Protein AF-A0A2V8Z0Q9-F1 (afdb_monomer)

Radius of gyration: 26.72 Å; Cα contacts (8 Å, |Δi|>4): 39; chains: 1; bounding box: 50×34×66 Å

Structure (mmCIF, N/CA/C/O backbone):
data_AF-A0A2V8Z0Q9-F1
#
_entry.id   AF-A0A2V8Z0Q9-F1
#
loop_
_atom_site.group_PDB
_atom_site.id
_atom_site.type_symbol
_atom_site.label_atom_id
_atom_site.label_alt_id
_atom_site.label_comp_id
_atom_site.label_asym_id
_atom_site.label_entity_id
_atom_site.label_seq_id
_atom_site.pdbx_PDB_ins_code
_atom_site.Cartn_x
_atom_site.Cartn_y
_atom_site.Cartn_z
_atom_site.occupancy
_atom_site.B_iso_or_equiv
_atom_site.auth_seq_id
_atom_site.auth_comp_id
_atom_site.auth_asym_id
_atom_site.auth_atom_id
_atom_site.pdbx_PDB_model_num
ATOM 1 N N . MET A 1 1 ? 19.212 -10.724 -26.602 1.00 65.88 1 MET A N 1
ATOM 2 C CA . MET A 1 1 ? 18.436 -9.719 -25.841 1.00 65.88 1 MET A CA 1
ATOM 3 C C . MET A 1 1 ? 19.194 -8.409 -25.899 1.00 65.88 1 MET A C 1
ATOM 5 O O . MET A 1 1 ? 20.228 -8.276 -25.255 1.00 65.88 1 MET A O 1
ATOM 9 N N . LYS A 1 2 ? 18.731 -7.489 -26.741 1.00 80.50 2 LYS A N 1
ATOM 10 C CA . LYS A 1 2 ? 19.422 -6.234 -27.060 1.00 80.50 2 LYS A CA 1
ATOM 11 C C . LYS A 1 2 ? 18.891 -5.127 -26.151 1.00 80.50 2 LYS A C 1
ATOM 13 O O . LYS A 1 2 ? 17.679 -5.023 -25.982 1.00 80.50 2 LYS A O 1
ATOM 18 N N . SER A 1 3 ? 19.761 -4.334 -25.528 1.00 81.94 3 SER A N 1
ATOM 19 C CA . SER A 1 3 ? 19.341 -3.187 -24.712 1.00 81.94 3 SER A CA 1
ATOM 20 C C . SER A 1 3 ? 19.461 -1.899 -25.511 1.00 81.94 3 SER A C 1
ATOM 22 O O . SER A 1 3 ? 20.547 -1.589 -25.990 1.00 81.94 3 SER A O 1
ATOM 24 N N . VAL A 1 4 ? 18.370 -1.148 -25.620 1.00 87.62 4 VAL A N 1
ATOM 25 C CA . VAL A 1 4 ? 18.291 0.053 -26.457 1.00 87.62 4 VAL A CA 1
ATOM 26 C C . VAL A 1 4 ? 17.835 1.228 -25.607 1.00 87.62 4 VAL A C 1
ATOM 28 O O . VAL A 1 4 ? 16.843 1.132 -24.880 1.00 87.62 4 VAL A O 1
ATOM 31 N N . GLY A 1 5 ? 18.543 2.352 -25.712 1.00 86.75 5 GLY A N 1
ATOM 32 C CA . GLY A 1 5 ? 18.132 3.589 -25.057 1.00 86.75 5 GLY A CA 1
ATOM 33 C C . GLY A 1 5 ? 16.845 4.144 -25.676 1.00 86.75 5 GLY A C 1
ATOM 34 O O . GLY A 1 5 ? 16.696 4.152 -26.893 1.00 86.75 5 GLY 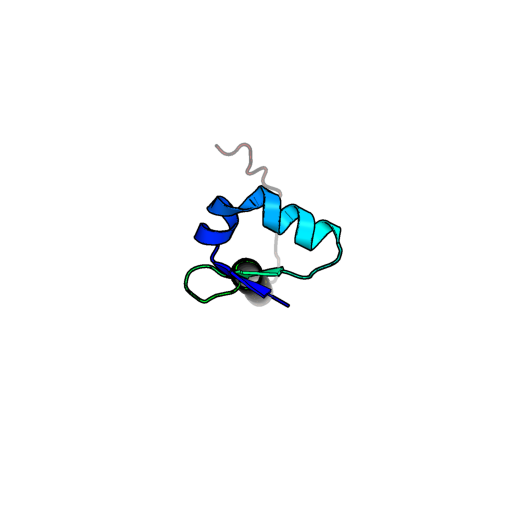A O 1
ATOM 35 N N . ALA A 1 6 ? 15.927 4.687 -24.877 1.00 86.00 6 ALA A N 1
ATOM 36 C CA . ALA A 1 6 ? 14.639 5.205 -25.356 1.00 86.00 6 ALA A CA 1
ATOM 37 C C . ALA A 1 6 ? 14.776 6.255 -26.481 1.00 86.00 6 ALA A C 1
ATOM 39 O O . ALA A 1 6 ? 13.961 6.304 -27.403 1.00 86.00 6 ALA A O 1
ATOM 40 N N . ARG A 1 7 ? 15.838 7.073 -26.439 1.00 84.81 7 ARG A N 1
ATOM 41 C CA . ARG A 1 7 ? 16.154 8.057 -27.487 1.00 84.81 7 ARG A CA 1
ATOM 42 C C . ARG A 1 7 ? 16.620 7.398 -28.787 1.00 84.81 7 ARG A C 1
ATOM 44 O O . ARG A 1 7 ? 16.239 7.844 -29.862 1.00 84.81 7 ARG A O 1
ATOM 51 N N . GLU A 1 8 ? 17.410 6.336 -28.683 1.00 86.75 8 GLU A N 1
ATOM 52 C CA . GLU A 1 8 ? 17.889 5.563 -29.829 1.00 86.75 8 GLU A CA 1
ATOM 53 C C . GLU A 1 8 ? 16.744 4.781 -30.486 1.00 86.75 8 GLU A C 1
ATOM 55 O O . GLU A 1 8 ? 16.587 4.827 -31.705 1.00 86.75 8 GLU A O 1
ATOM 60 N N . LEU A 1 9 ? 15.881 4.160 -29.672 1.00 88.25 9 LEU A N 1
ATOM 61 C CA . LEU A 1 9 ? 14.674 3.472 -30.131 1.00 88.25 9 LEU A CA 1
ATOM 62 C C . LEU A 1 9 ? 13.786 4.403 -30.962 1.00 88.25 9 LEU A C 1
ATOM 64 O O . LEU A 1 9 ? 13.304 4.017 -32.022 1.00 88.25 9 LEU A O 1
ATOM 68 N N . LYS A 1 10 ? 13.594 5.646 -30.504 1.00 87.88 10 LYS A N 1
ATOM 69 C CA . LYS A 1 10 ? 12.776 6.638 -31.212 1.00 87.88 10 LYS A CA 1
ATOM 70 C C . LYS A 1 10 ? 13.361 7.007 -32.579 1.00 87.88 10 LYS A C 1
ATOM 72 O O . LYS A 1 10 ? 12.604 7.207 -33.522 1.00 87.88 10 LYS A O 1
ATOM 77 N N . ASN A 1 11 ? 14.687 7.075 -32.689 1.00 90.94 11 ASN A N 1
ATOM 78 C CA . ASN A 1 11 ? 15.372 7.437 -33.930 1.00 90.94 11 ASN A CA 1
ATOM 79 C C . ASN A 1 11 ? 15.379 6.298 -34.966 1.00 90.94 11 ASN A C 1
ATOM 81 O O . ASN A 1 11 ? 15.429 6.574 -36.160 1.00 90.94 11 ASN A O 1
ATOM 85 N N . ARG A 1 12 ? 15.328 5.032 -34.528 1.00 90.69 12 ARG A N 1
ATOM 86 C CA . ARG A 1 12 ? 15.412 3.833 -35.390 1.00 90.69 12 ARG A CA 1
ATOM 87 C C . ARG A 1 12 ? 14.195 2.915 -35.249 1.00 90.69 12 ARG A C 1
ATOM 89 O O . ARG A 1 12 ? 14.302 1.696 -35.356 1.00 90.69 12 ARG A O 1
ATOM 96 N N . LEU A 1 13 ? 13.020 3.495 -35.007 1.00 86.25 13 LEU A N 1
ATOM 97 C CA . LEU A 1 13 ? 11.812 2.745 -34.653 1.00 86.25 13 LEU A CA 1
ATOM 98 C C . LEU A 1 13 ? 11.458 1.658 -35.681 1.00 86.25 13 LEU A C 1
ATOM 100 O O . LEU A 1 13 ? 11.161 0.531 -35.300 1.00 86.25 13 LEU A O 1
ATOM 104 N N . SER A 1 14 ? 11.535 1.971 -36.976 1.00 89.75 14 SER A N 1
ATOM 105 C CA . SER A 1 14 ? 11.199 1.030 -38.053 1.00 89.75 14 SER A CA 1
ATOM 106 C C . SER A 1 14 ? 12.100 -0.205 -38.091 1.00 89.75 14 SER A C 1
ATOM 108 O O . SER A 1 14 ? 11.650 -1.274 -38.487 1.00 89.75 14 SER A O 1
ATOM 110 N N . GLU A 1 15 ? 13.364 -0.069 -37.696 1.00 87.88 15 GLU A N 1
ATOM 111 C CA . GLU A 1 15 ? 14.314 -1.181 -37.642 1.00 87.88 15 GLU A CA 1
ATOM 112 C C . GLU A 1 15 ? 14.011 -2.082 -36.449 1.00 87.88 15 GLU A C 1
ATOM 114 O O . GLU A 1 15 ? 13.804 -3.282 -36.606 1.00 87.88 15 GLU A O 1
ATOM 119 N N . TYR A 1 16 ? 13.854 -1.476 -35.274 1.00 87.75 16 TYR A N 1
ATOM 120 C CA . TYR A 1 16 ? 13.538 -2.203 -34.052 1.00 87.75 16 TYR A CA 1
ATOM 121 C C . TYR A 1 16 ? 12.166 -2.889 -34.098 1.00 87.75 16 TYR A C 1
ATOM 123 O O . TYR A 1 16 ? 12.001 -3.970 -33.540 1.00 87.75 16 TYR A O 1
ATOM 131 N N . LEU A 1 17 ? 11.183 -2.319 -34.803 1.00 85.44 17 LEU A N 1
ATOM 132 C CA . LEU A 1 17 ? 9.896 -2.981 -35.034 1.00 85.44 17 LEU A CA 1
ATOM 133 C C . LEU A 1 17 ? 10.039 -4.259 -35.871 1.00 85.44 17 LEU A C 1
ATOM 135 O O . LEU A 1 17 ? 9.350 -5.236 -35.586 1.00 85.44 17 LEU A O 1
ATOM 139 N N . ARG A 1 18 ? 10.938 -4.283 -36.864 1.00 89.12 18 ARG A N 1
ATOM 140 C CA . ARG A 1 18 ? 11.216 -5.489 -37.662 1.00 89.12 18 ARG A CA 1
ATOM 141 C C . ARG A 1 18 ? 11.929 -6.554 -36.830 1.00 89.12 18 ARG A C 1
ATOM 143 O O . ARG A 1 18 ? 11.541 -7.715 -36.898 1.00 89.12 18 ARG A O 1
ATOM 150 N N . GLU A 1 19 ? 12.898 -6.151 -36.005 1.00 86.75 19 GLU A N 1
ATOM 151 C CA . GLU A 1 19 ? 13.590 -7.044 -35.058 1.00 86.75 19 GLU A CA 1
ATOM 152 C C . GLU A 1 19 ? 12.582 -7.715 -34.100 1.00 86.75 19 GLU A C 1
ATOM 154 O O . GLU A 1 19 ? 12.539 -8.943 -33.986 1.00 86.75 19 GLU A O 1
ATOM 159 N N . VAL A 1 20 ? 11.672 -6.940 -33.497 1.00 88.38 20 VAL A N 1
ATOM 160 C CA . VAL A 1 20 ? 10.618 -7.481 -32.615 1.00 88.38 20 VAL A CA 1
ATOM 161 C C . VAL A 1 20 ? 9.650 -8.401 -33.366 1.00 88.38 20 VAL A C 1
ATOM 163 O O . VAL A 1 20 ? 9.273 -9.447 -32.839 1.00 88.38 20 VAL A O 1
ATOM 166 N N . GLN A 1 21 ? 9.262 -8.058 -34.599 1.00 87.19 21 GLN A N 1
ATOM 167 C CA . GLN A 1 21 ? 8.398 -8.910 -35.429 1.00 87.19 21 GLN A CA 1
ATOM 168 C C . GLN A 1 21 ? 9.063 -10.238 -35.808 1.00 87.19 21 G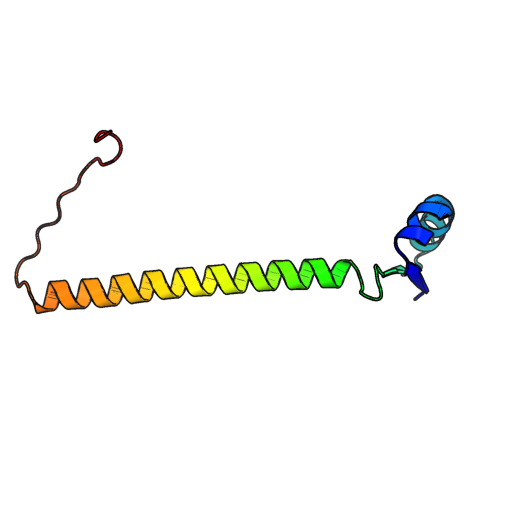LN A C 1
ATOM 170 O O . GLN A 1 21 ? 8.373 -11.249 -35.910 1.00 87.19 21 GLN A O 1
ATOM 175 N N . SER A 1 22 ? 10.390 -10.262 -35.954 1.00 87.38 22 SER A N 1
ATOM 176 C CA . SER A 1 22 ? 11.163 -11.498 -36.139 1.00 87.38 22 SER A CA 1
ATOM 177 C C . SER A 1 22 ? 11.348 -12.326 -34.858 1.00 87.38 22 SER A C 1
ATOM 179 O O . SER A 1 22 ? 11.999 -13.367 -34.890 1.00 87.38 22 SER A O 1
ATOM 181 N N . GLY A 1 23 ? 10.753 -11.900 -33.736 1.00 86.62 23 GLY A N 1
ATOM 182 C CA . GLY A 1 23 ? 10.797 -12.603 -32.453 1.00 86.62 23 GLY A CA 1
ATOM 183 C C . GLY A 1 23 ? 11.947 -12.178 -31.540 1.00 86.62 23 GLY A C 1
ATOM 184 O O . GLY A 1 23 ? 12.167 -12.805 -30.502 1.00 86.62 23 GLY A O 1
ATOM 185 N N . GLU A 1 24 ? 12.684 -11.117 -31.881 1.00 85.81 24 GLU A N 1
ATOM 186 C CA . GLU A 1 24 ? 13.789 -10.647 -31.054 1.00 85.81 24 GLU A CA 1
ATOM 187 C C . GLU A 1 24 ? 13.290 -9.829 -29.852 1.00 85.81 24 GLU A C 1
ATOM 189 O O . GLU A 1 24 ? 12.538 -8.860 -29.970 1.00 85.81 24 GLU A O 1
ATOM 194 N N . ALA A 1 25 ? 13.729 -10.211 -28.651 1.00 82.56 25 ALA A N 1
ATOM 195 C CA . ALA A 1 25 ? 13.395 -9.496 -27.426 1.00 82.56 25 ALA A CA 1
ATOM 196 C C . ALA A 1 25 ? 14.332 -8.296 -27.208 1.00 82.56 25 ALA A C 1
ATOM 198 O O . ALA A 1 25 ? 15.545 -8.455 -27.000 1.00 82.56 25 ALA A O 1
ATOM 199 N N . ILE A 1 26 ? 13.740 -7.099 -27.173 1.00 86.75 26 ILE A N 1
ATOM 200 C CA . ILE A 1 26 ? 14.438 -5.827 -26.964 1.00 86.75 26 ILE A CA 1
ATOM 201 C C . ILE A 1 26 ? 14.095 -5.253 -25.591 1.00 86.75 26 ILE A C 1
ATOM 203 O O . ILE A 1 26 ? 12.933 -5.121 -25.208 1.00 86.75 26 ILE A O 1
ATOM 207 N N . LEU A 1 27 ? 15.128 -4.875 -24.847 1.00 85.88 27 LEU A N 1
ATOM 208 C CA . LEU A 1 27 ? 15.019 -4.228 -23.553 1.00 85.88 27 LEU A CA 1
ATOM 209 C C . LEU A 1 27 ? 15.166 -2.716 -23.722 1.00 85.88 27 LEU A C 1
ATOM 211 O O . LEU A 1 27 ? 16.254 -2.218 -24.000 1.00 85.88 27 LEU A O 1
ATOM 215 N N . VAL A 1 28 ? 14.085 -1.973 -23.505 1.00 87.88 28 VAL A N 1
ATOM 216 C CA . VAL A 1 28 ? 14.131 -0.508 -23.566 1.00 87.88 28 VAL A CA 1
ATOM 217 C C . VAL A 1 28 ? 14.612 0.052 -22.231 1.00 87.88 28 VAL A C 1
ATOM 219 O O . VAL A 1 28 ? 13.966 -0.138 -21.191 1.00 87.88 28 VAL A O 1
ATOM 222 N N . THR A 1 29 ? 15.736 0.760 -22.264 1.00 88.06 29 THR A N 1
ATOM 223 C CA . THR A 1 29 ? 16.303 1.462 -21.114 1.00 88.06 29 THR A CA 1
ATOM 224 C C . THR A 1 29 ? 16.133 2.970 -21.271 1.00 88.06 29 THR A C 1
ATOM 226 O O . THR A 1 29 ? 16.208 3.526 -22.361 1.00 88.06 29 THR A O 1
ATOM 229 N N . ASP A 1 30 ? 15.887 3.669 -20.173 1.00 83.50 30 ASP A N 1
ATOM 230 C CA . ASP A 1 30 ? 15.947 5.124 -20.107 1.00 83.50 30 ASP A CA 1
ATOM 231 C C . ASP A 1 30 ? 16.825 5.507 -18.920 1.00 83.50 30 ASP A C 1
ATOM 233 O O . ASP A 1 30 ? 16.612 5.023 -17.808 1.00 83.50 30 ASP A O 1
ATOM 237 N N . ARG A 1 31 ? 17.838 6.353 -19.141 1.00 80.25 31 ARG A N 1
ATOM 238 C CA . ARG A 1 31 ? 18.823 6.752 -18.114 1.00 80.25 31 ARG A CA 1
ATOM 239 C C . ARG A 1 31 ? 19.409 5.562 -17.326 1.00 80.25 31 ARG A C 1
ATOM 241 O O . ARG A 1 31 ? 19.523 5.626 -16.109 1.00 80.25 31 ARG A O 1
ATOM 248 N N . GLY A 1 32 ? 19.707 4.453 -18.005 1.00 77.81 32 GLY A N 1
ATOM 249 C CA . GLY A 1 32 ? 20.295 3.257 -17.385 1.00 77.81 32 GLY A CA 1
ATOM 250 C C . GLY A 1 32 ? 19.315 2.309 -16.677 1.00 77.81 32 GLY A C 1
ATOM 251 O O . GLY A 1 32 ? 19.729 1.226 -16.280 1.00 77.81 32 GLY A O 1
ATOM 252 N N . ASP A 1 33 ? 18.021 2.639 -16.573 1.00 80.50 33 ASP A N 1
ATOM 253 C CA . ASP A 1 33 ? 17.001 1.729 -16.032 1.00 80.50 33 ASP A CA 1
ATOM 254 C C . ASP A 1 33 ? 16.078 1.193 -17.121 1.00 80.50 33 ASP A C 1
ATOM 256 O O . ASP A 1 33 ? 15.642 1.924 -18.007 1.00 80.50 33 ASP A O 1
ATOM 260 N N . VAL A 1 34 ? 15.636 -0.053 -16.973 1.00 83.62 34 VAL A N 1
ATOM 261 C CA . VAL A 1 34 ? 14.557 -0.612 -17.796 1.00 83.62 34 VAL A CA 1
ATOM 262 C C . VAL A 1 34 ? 13.249 0.136 -17.531 1.00 83.62 34 VAL A C 1
ATOM 264 O O . VAL A 1 34 ? 12.746 0.145 -16.402 1.00 83.62 34 VAL A O 1
ATOM 267 N N . VAL A 1 35 ? 12.650 0.697 -18.583 1.00 83.62 35 VAL A N 1
ATOM 268 C CA . VAL A 1 35 ? 11.415 1.499 -18.495 1.00 83.62 35 VAL A CA 1
ATOM 269 C C . VAL A 1 35 ? 10.281 0.703 -17.837 1.00 83.62 35 VAL A C 1
ATOM 271 O O . VAL A 1 35 ? 9.622 1.188 -16.914 1.00 83.62 35 VAL A O 1
ATOM 274 N N . ALA A 1 36 ? 10.117 -0.567 -18.218 1.00 80.62 36 ALA A N 1
ATOM 275 C CA . ALA A 1 36 ? 9.111 -1.458 -17.639 1.00 80.62 36 ALA A CA 1
ATOM 276 C C . ALA A 1 36 ? 9.281 -1.671 -16.118 1.00 80.62 36 ALA A C 1
ATOM 278 O O . ALA A 1 36 ? 8.295 -1.830 -15.394 1.00 80.62 36 ALA A O 1
ATOM 279 N N . ASN A 1 37 ? 10.514 -1.640 -15.600 1.00 84.12 37 ASN A N 1
ATOM 280 C CA . ASN A 1 37 ? 10.767 -1.790 -14.166 1.00 84.12 37 ASN A CA 1
ATOM 281 C C . ASN A 1 37 ? 10.394 -0.534 -13.372 1.00 84.12 37 ASN A C 1
ATOM 283 O O . ASN A 1 37 ? 9.967 -0.663 -12.224 1.00 84.12 37 ASN A O 1
ATOM 287 N N . ARG A 1 38 ? 10.494 0.664 -13.961 1.00 84.19 38 ARG A N 1
ATOM 288 C CA . ARG A 1 38 ? 10.057 1.912 -13.310 1.00 84.19 38 ARG A CA 1
ATOM 289 C C . ARG A 1 38 ? 8.553 1.917 -13.057 1.00 84.19 38 ARG A C 1
ATOM 291 O O . ARG A 1 38 ? 8.134 2.154 -11.926 1.00 84.19 38 ARG A O 1
ATOM 298 N N . TRP A 1 39 ? 7.759 1.553 -14.064 1.00 82.06 39 TRP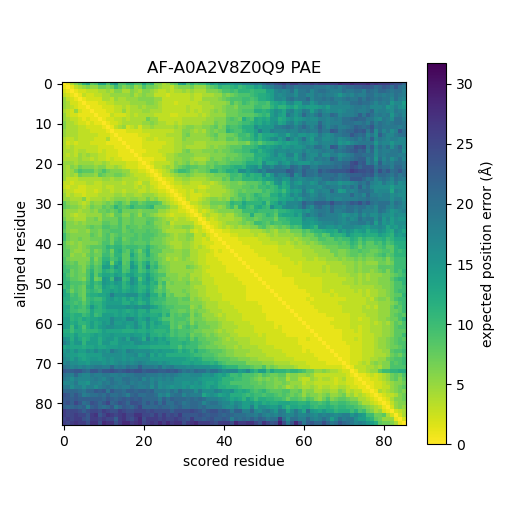 A N 1
ATOM 299 C CA . TRP A 1 39 ? 6.305 1.420 -13.919 1.00 82.06 39 TRP A CA 1
ATOM 300 C C . TRP A 1 39 ? 5.931 0.410 -12.826 1.00 82.06 39 TRP A C 1
ATOM 302 O O . TRP A 1 39 ? 5.177 0.726 -11.906 1.00 82.06 39 TRP A O 1
ATOM 312 N N . LYS A 1 40 ? 6.540 -0.785 -12.849 1.00 87.44 40 LYS A N 1
ATOM 313 C CA . LYS A 1 40 ? 6.310 -1.817 -11.821 1.00 87.44 40 LYS A CA 1
ATOM 314 C C . LYS A 1 40 ? 6.667 -1.335 -10.408 1.00 87.44 40 LYS A C 1
ATOM 316 O O . LYS A 1 40 ? 5.974 -1.699 -9.459 1.00 87.44 40 LYS A O 1
ATOM 321 N N . LYS A 1 41 ? 7.733 -0.539 -10.247 1.00 87.62 41 LYS A N 1
ATOM 322 C CA . LYS A 1 41 ? 8.114 0.066 -8.956 1.00 87.62 41 LYS A CA 1
ATOM 323 C C . LYS A 1 41 ? 7.055 1.070 -8.479 1.00 87.62 41 LYS A C 1
ATOM 325 O O . LYS A 1 41 ? 6.654 1.002 -7.320 1.00 87.62 41 LYS A O 1
ATOM 330 N N . ALA A 1 42 ? 6.570 1.943 -9.364 1.00 88.88 42 ALA A N 1
ATOM 331 C CA . ALA A 1 42 ? 5.549 2.939 -9.037 1.00 88.88 42 ALA A CA 1
ATOM 332 C C . ALA A 1 42 ? 4.224 2.292 -8.599 1.00 88.88 42 ALA A C 1
ATOM 334 O O . ALA A 1 42 ? 3.700 2.625 -7.538 1.00 88.88 42 ALA A O 1
ATOM 335 N N . VAL A 1 43 ? 3.734 1.296 -9.346 1.00 92.06 43 VAL A N 1
ATOM 336 C CA . VAL A 1 43 ? 2.503 0.564 -8.993 1.00 92.06 43 VAL A CA 1
ATOM 337 C C . VAL A 1 43 ? 2.627 -0.100 -7.618 1.00 92.06 43 VAL A C 1
ATOM 339 O O . VAL A 1 43 ? 1.721 0.009 -6.791 1.00 92.06 43 VAL A O 1
ATOM 342 N N . ARG A 1 44 ? 3.771 -0.736 -7.325 1.00 93.94 44 ARG A N 1
ATOM 343 C CA . ARG A 1 44 ? 4.027 -1.336 -6.003 1.00 93.94 44 ARG A CA 1
ATOM 344 C C . ARG A 1 44 ? 4.009 -0.305 -4.876 1.00 93.94 44 ARG A C 1
ATOM 346 O O . ARG A 1 44 ? 3.500 -0.602 -3.797 1.00 93.94 44 ARG A O 1
ATOM 353 N N . LEU A 1 45 ? 4.559 0.887 -5.107 1.00 95.44 45 LEU A N 1
ATOM 354 C CA . LEU A 1 45 ? 4.565 1.958 -4.113 1.00 95.44 45 LEU A CA 1
ATOM 355 C C . LEU A 1 45 ? 3.142 2.432 -3.797 1.00 95.44 45 LEU A C 1
ATOM 357 O O . LEU A 1 45 ? 2.772 2.496 -2.625 1.00 95.44 45 LEU A O 1
ATOM 361 N N . VAL A 1 46 ? 2.334 2.691 -4.828 1.00 96.00 46 VAL A N 1
ATOM 362 C CA . VAL A 1 46 ? 0.931 3.106 -4.670 1.00 96.00 46 VAL A CA 1
ATOM 363 C C . VAL A 1 46 ? 0.138 2.047 -3.904 1.00 96.00 46 VAL A C 1
ATOM 365 O O . VAL A 1 46 ? -0.521 2.364 -2.915 1.00 96.00 46 VAL A O 1
ATOM 368 N N . ALA A 1 47 ? 0.278 0.772 -4.279 1.00 96.44 47 ALA A N 1
ATOM 369 C CA . ALA A 1 47 ? -0.380 -0.330 -3.580 1.00 96.44 47 ALA A CA 1
ATOM 370 C C . ALA A 1 47 ? 0.016 -0.400 -2.092 1.00 96.44 47 ALA A C 1
ATOM 372 O O . ALA A 1 47 ? -0.835 -0.614 -1.227 1.00 96.44 47 ALA A O 1
ATOM 373 N N . LYS A 1 48 ? 1.297 -0.169 -1.769 1.00 97.62 48 LYS A N 1
ATOM 374 C CA . LYS A 1 48 ? 1.784 -0.138 -0.381 1.00 97.62 48 LYS A CA 1
ATOM 375 C C . LYS A 1 48 ? 1.159 1.008 0.421 1.00 97.62 48 LYS A C 1
ATOM 377 O O . LYS A 1 48 ? 0.793 0.803 1.578 1.00 97.62 48 LYS A O 1
ATOM 382 N N . ILE A 1 49 ? 1.023 2.189 -0.182 1.00 97.38 49 ILE A N 1
ATOM 383 C CA . ILE A 1 49 ? 0.396 3.355 0.456 1.00 97.38 49 ILE A CA 1
ATOM 384 C C . ILE A 1 49 ? -1.0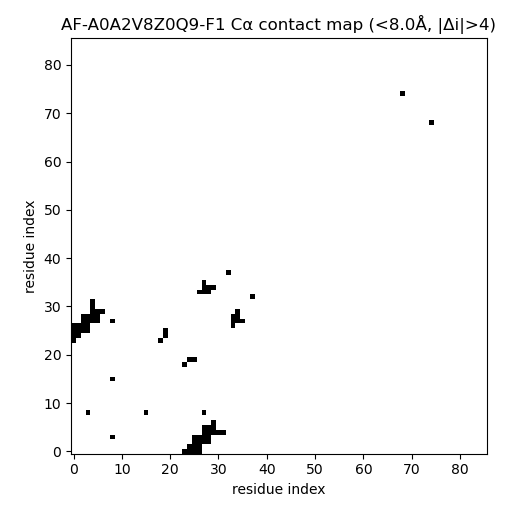89 3.088 0.707 1.00 97.38 49 ILE A C 1
ATOM 386 O O . ILE A 1 49 ? -1.543 3.247 1.837 1.00 97.38 49 ILE A O 1
ATOM 390 N N . HIS A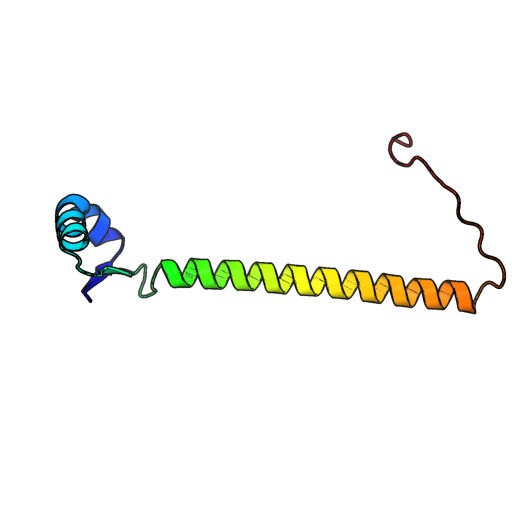 1 50 ? -1.825 2.605 -0.298 1.00 97.38 50 HIS A N 1
ATOM 391 C CA . HIS A 1 50 ? -3.242 2.263 -0.143 1.00 97.38 50 HIS A CA 1
ATOM 392 C C . HIS A 1 50 ? -3.456 1.219 0.952 1.00 97.38 50 HIS A C 1
ATOM 394 O O . HIS A 1 50 ? -4.323 1.395 1.805 1.00 97.38 50 HIS A O 1
ATOM 400 N N . ARG A 1 51 ? -2.612 0.182 0.999 1.00 97.50 51 ARG A N 1
ATOM 401 C CA . ARG A 1 51 ? -2.661 -0.830 2.060 1.00 97.50 51 ARG A CA 1
ATOM 402 C C . ARG A 1 51 ? -2.438 -0.224 3.445 1.00 97.50 51 ARG A C 1
ATOM 404 O O . ARG A 1 51 ? -3.137 -0.584 4.386 1.00 97.50 51 ARG A O 1
ATOM 411 N N . ARG A 1 52 ? -1.478 0.696 3.582 1.00 98.12 52 ARG A N 1
ATOM 412 C CA . ARG A 1 52 ? -1.213 1.379 4.856 1.00 98.12 52 ARG A CA 1
ATOM 413 C C . ARG A 1 52 ? -2.411 2.217 5.299 1.00 98.12 52 ARG A C 1
ATOM 415 O O . ARG A 1 52 ? -2.804 2.112 6.454 1.00 98.12 52 ARG A O 1
ATOM 422 N N . ILE A 1 53 ? -2.984 3.010 4.393 1.00 97.75 53 ILE A N 1
ATOM 423 C CA . ILE A 1 53 ? -4.150 3.859 4.679 1.00 97.75 53 ILE A CA 1
ATOM 424 C C . ILE A 1 53 ? -5.346 2.999 5.090 1.00 97.75 53 ILE A C 1
ATOM 426 O O . ILE A 1 53 ? -5.984 3.289 6.096 1.00 97.75 53 ILE A O 1
ATOM 430 N N . PHE A 1 54 ? -5.621 1.924 4.349 1.00 97.75 54 PHE A N 1
ATOM 431 C CA . PHE A 1 54 ? -6.704 0.993 4.660 1.00 97.75 54 PHE A CA 1
ATOM 432 C C . PHE A 1 54 ? -6.543 0.379 6.054 1.00 97.75 54 PHE A C 1
ATOM 434 O O . PHE A 1 54 ? -7.446 0.466 6.879 1.00 97.75 54 PHE A O 1
ATOM 441 N N . ASN A 1 55 ? -5.357 -0.155 6.357 1.00 98.06 55 ASN A N 1
ATOM 442 C CA . ASN A 1 55 ? -5.086 -0.743 7.666 1.00 98.06 55 ASN A CA 1
ATOM 443 C C . ASN A 1 55 ? -5.198 0.285 8.800 1.00 98.06 55 ASN A C 1
ATOM 445 O O . ASN A 1 55 ? -5.689 -0.047 9.872 1.00 98.06 55 ASN A O 1
ATOM 449 N N . GLN A 1 56 ? -4.757 1.525 8.570 1.00 97.94 56 GLN A N 1
ATOM 450 C CA . GLN A 1 56 ? -4.864 2.596 9.558 1.00 97.94 56 GLN A CA 1
ATOM 451 C C . GLN A 1 56 ? -6.322 2.987 9.825 1.00 97.94 56 GLN A C 1
ATOM 453 O O . GLN A 1 56 ? -6.681 3.203 10.979 1.00 97.94 56 GLN A O 1
ATOM 458 N N . ARG A 1 57 ? -7.1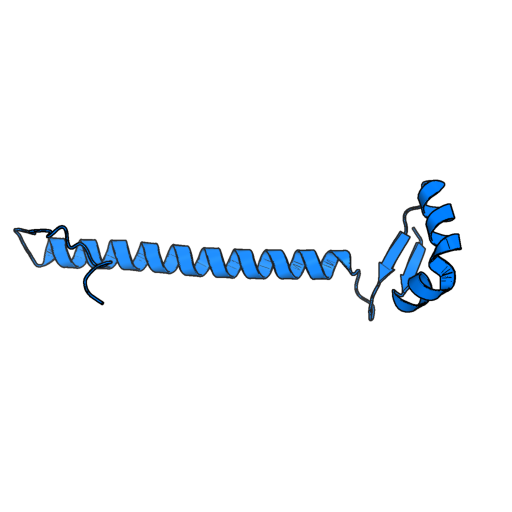59 3.059 8.783 1.00 98.06 57 ARG A N 1
ATOM 459 C CA . ARG A 1 57 ? -8.597 3.335 8.924 1.00 98.06 57 ARG A CA 1
ATOM 460 C C . ARG A 1 57 ? -9.300 2.225 9.701 1.00 98.06 57 ARG A C 1
ATOM 462 O O . ARG A 1 57 ? -9.964 2.527 10.683 1.00 98.06 57 ARG A O 1
ATOM 469 N N . ASN A 1 58 ? -9.053 0.964 9.351 1.00 97.81 58 ASN A N 1
ATOM 470 C CA . ASN A 1 58 ? -9.653 -0.168 10.062 1.00 97.81 58 ASN A CA 1
ATOM 471 C C . ASN A 1 58 ? -9.216 -0.221 11.532 1.00 97.81 58 ASN A C 1
ATOM 473 O O . ASN A 1 58 ? -10.037 -0.436 12.418 1.00 97.81 58 ASN A O 1
ATOM 477 N N . ASP A 1 59 ? -7.926 -0.011 11.816 1.00 98.00 59 ASP A N 1
ATOM 478 C CA . ASP A 1 59 ? -7.422 0.014 13.194 1.00 98.00 59 ASP A CA 1
ATOM 479 C C . ASP A 1 59 ? -8.064 1.146 14.010 1.00 98.00 59 ASP A C 1
ATOM 481 O O . ASP A 1 59 ? -8.471 0.932 15.153 1.00 98.00 59 ASP A O 1
ATOM 485 N N . PHE A 1 60 ? -8.214 2.330 13.410 1.00 98.00 60 PHE A N 1
ATOM 486 C CA . PHE A 1 60 ? -8.919 3.446 14.031 1.00 98.00 60 PHE A CA 1
ATOM 487 C C . PHE A 1 60 ? -10.385 3.104 14.324 1.00 98.00 60 PHE A C 1
ATOM 489 O O . PHE A 1 60 ? -10.824 3.267 15.461 1.00 98.00 60 PHE A O 1
ATOM 496 N N . GLU A 1 61 ? -11.121 2.581 13.342 1.00 96.94 61 GLU A N 1
ATOM 497 C CA . GLU A 1 61 ? -12.531 2.198 13.490 1.00 96.94 61 GLU A CA 1
ATOM 498 C C . GLU A 1 61 ? -12.724 1.149 14.593 1.00 96.94 61 GLU A C 1
ATOM 500 O O . GLU A 1 61 ? -13.608 1.291 15.442 1.00 96.94 61 GLU A O 1
ATOM 505 N N . HIS A 1 62 ? -11.862 0.129 14.652 1.00 97.25 62 HIS A N 1
ATOM 506 C CA . HIS A 1 62 ? -11.913 -0.890 15.700 1.00 97.25 62 HIS A CA 1
ATOM 507 C C . HIS A 1 62 ? -11.602 -0.326 17.088 1.00 97.25 62 HIS A C 1
ATOM 509 O O . HIS A 1 62 ? -12.289 -0.660 18.059 1.00 97.25 62 HIS A O 1
ATOM 515 N N . LYS A 1 63 ? -10.581 0.530 17.206 1.00 97.56 63 LYS A N 1
ATOM 516 C CA . LYS A 1 63 ? -10.225 1.173 18.479 1.00 97.56 63 LYS A CA 1
ATOM 517 C C . LYS A 1 63 ? -11.343 2.081 18.974 1.00 97.56 63 LYS A C 1
ATOM 519 O O . LYS A 1 63 ? -11.725 1.959 20.136 1.00 97.56 63 LYS A O 1
ATOM 524 N N . LEU A 1 64 ? -11.892 2.913 18.090 1.00 96.44 64 LEU A N 1
ATOM 525 C CA . LEU A 1 64 ? -12.996 3.817 18.397 1.00 96.44 64 LEU A CA 1
ATOM 526 C C . LEU A 1 64 ? -14.239 3.040 18.831 1.00 96.44 64 LEU A C 1
ATOM 528 O O . LEU A 1 64 ? -14.807 3.322 19.882 1.00 96.44 64 LEU A O 1
ATOM 532 N N . SER A 1 65 ? -14.613 2.003 18.079 1.00 94.69 65 SER A N 1
ATOM 533 C CA . SER A 1 65 ? -15.749 1.141 18.427 1.00 94.69 65 SER A CA 1
ATOM 534 C C . SER A 1 65 ? -15.571 0.526 19.815 1.00 94.69 65 SER A C 1
ATOM 536 O O . SER A 1 65 ? -16.489 0.540 20.635 1.00 94.69 65 SER A O 1
ATOM 538 N N . ARG A 1 66 ? -14.361 0.036 20.122 1.00 95.69 66 ARG A N 1
ATOM 539 C CA . ARG A 1 66 ? -14.051 -0.533 21.438 1.00 95.69 66 ARG A CA 1
ATOM 540 C C . ARG A 1 66 ? -14.124 0.507 22.551 1.00 95.69 66 ARG A C 1
ATOM 542 O O . ARG A 1 66 ? -14.546 0.172 23.653 1.00 95.69 66 ARG A O 1
ATOM 549 N N . GLU A 1 67 ? -13.681 1.732 22.298 1.00 96.06 67 GLU A N 1
ATOM 550 C CA . GLU A 1 67 ? -13.757 2.824 23.267 1.00 96.06 67 GLU A CA 1
ATOM 551 C C . GLU A 1 67 ? -15.209 3.198 23.577 1.00 96.06 67 GLU A C 1
ATOM 553 O O . GLU A 1 67 ? -15.585 3.246 24.748 1.00 96.06 67 GLU A O 1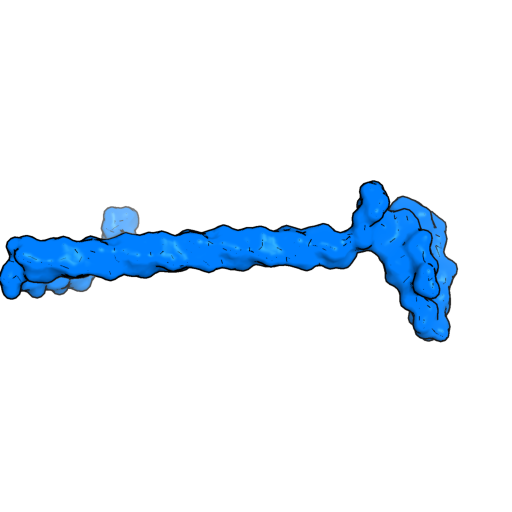
ATOM 558 N N . ILE A 1 68 ? -16.037 3.375 22.543 1.00 94.94 68 ILE A N 1
ATOM 559 C CA . ILE A 1 68 ? -17.455 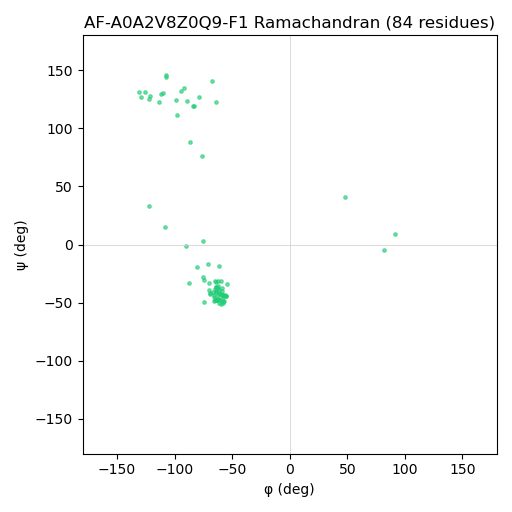3.726 22.683 1.00 94.94 68 ILE A CA 1
ATOM 560 C C . ILE A 1 68 ? -18.190 2.652 23.492 1.00 94.94 68 ILE A C 1
ATOM 562 O O . ILE A 1 68 ? -18.823 2.977 24.492 1.00 94.94 68 ILE A O 1
ATOM 566 N N . VAL A 1 69 ? -18.049 1.374 23.124 1.00 94.38 69 VAL A 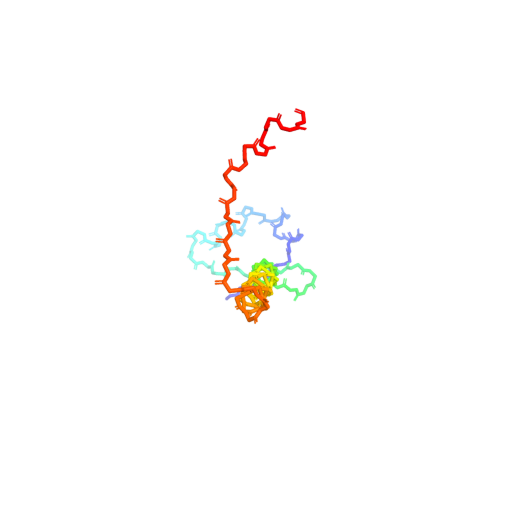N 1
ATOM 567 C CA . VAL A 1 69 ? -18.716 0.258 23.826 1.00 94.38 69 VAL A CA 1
ATOM 568 C C . VAL A 1 69 ? -18.256 0.133 25.279 1.00 94.38 69 VAL A C 1
ATOM 570 O O . VAL A 1 69 ? -19.046 -0.204 26.154 1.00 94.38 69 VAL A O 1
ATOM 573 N N . LYS A 1 70 ? -16.980 0.406 25.571 1.00 95.44 70 LYS A N 1
ATOM 574 C CA . LYS A 1 70 ? -16.481 0.373 26.954 1.00 95.44 70 LYS A CA 1
ATOM 575 C C . LYS A 1 70 ? -17.010 1.520 27.805 1.00 95.44 70 LYS A C 1
ATOM 577 O O . LYS A 1 70 ? -17.145 1.354 29.013 1.00 95.44 70 LYS A O 1
ATOM 582 N N . LYS A 1 71 ? -17.221 2.687 27.200 1.00 95.81 71 LYS A N 1
ATOM 583 C CA . LYS A 1 71 ? -17.594 3.915 27.906 1.00 95.81 71 LYS A CA 1
ATOM 584 C C . LYS A 1 71 ? -19.104 4.052 28.083 1.00 95.81 71 LYS A C 1
ATOM 586 O O . LYS A 1 71 ? -19.541 4.607 29.088 1.00 95.81 71 LYS A O 1
ATOM 591 N N . TYR A 1 72 ? -19.889 3.555 27.131 1.00 93.69 72 TYR A N 1
ATOM 592 C CA . TYR A 1 72 ? -21.338 3.721 27.093 1.00 93.69 72 TYR A CA 1
ATOM 593 C C . TYR A 1 72 ? -22.037 2.358 27.088 1.00 93.69 72 TYR A C 1
ATOM 595 O O . TYR A 1 72 ? -21.742 1.507 26.257 1.00 93.69 72 TYR A O 1
ATOM 603 N N . GLY A 1 73 ? -22.988 2.159 28.005 1.00 86.06 73 GLY A N 1
ATOM 604 C CA . GLY A 1 73 ? -23.784 0.925 28.081 1.00 86.06 73 GLY A CA 1
ATOM 605 C C . GLY A 1 73 ? -24.950 0.862 27.088 1.00 86.06 73 GLY A C 1
ATOM 606 O O . GLY A 1 73 ? -25.446 -0.221 26.797 1.00 86.06 73 GLY A O 1
ATOM 607 N N . ILE A 1 74 ? -25.381 2.012 26.557 1.00 91.50 74 ILE A N 1
ATOM 608 C CA . ILE A 1 74 ? -26.417 2.133 25.524 1.00 91.50 74 ILE A CA 1
ATOM 609 C C . ILE A 1 74 ? -25.866 3.041 24.426 1.00 91.50 74 ILE A C 1
ATOM 611 O O . ILE A 1 74 ? -25.342 4.116 24.714 1.00 91.50 74 ILE A O 1
ATOM 615 N N . ILE A 1 75 ? -25.985 2.601 23.174 1.00 91.88 75 ILE A N 1
ATOM 616 C CA . ILE A 1 75 ? -25.544 3.336 21.987 1.00 91.88 75 ILE A CA 1
ATOM 617 C C . ILE A 1 75 ? -26.761 3.512 21.083 1.00 91.88 75 ILE A C 1
ATOM 619 O O . ILE A 1 75 ? -27.408 2.532 20.722 1.00 91.88 75 ILE A O 1
ATOM 623 N N . VAL A 1 76 ? -27.058 4.756 20.716 1.00 91.56 76 VAL A N 1
ATOM 624 C CA . VAL A 1 76 ? -28.099 5.099 19.742 1.00 91.56 76 VAL A CA 1
ATOM 625 C C . VAL A 1 76 ? -27.405 5.654 18.505 1.00 91.56 76 VAL A C 1
ATOM 627 O O . VAL A 1 76 ? -26.535 6.515 18.623 1.00 91.56 76 VAL A O 1
ATOM 630 N N . VAL A 1 77 ? -27.751 5.126 17.332 1.00 90.12 77 VAL A N 1
ATOM 631 C CA . VAL A 1 77 ? -27.175 5.540 16.047 1.00 90.12 77 VAL A CA 1
ATOM 632 C C . VAL A 1 77 ? -28.268 6.205 15.228 1.00 90.12 77 VAL A C 1
ATOM 634 O O . VAL A 1 77 ? -29.305 5.598 14.969 1.00 90.12 77 VAL A O 1
ATOM 637 N N . GLU A 1 78 ? -28.030 7.448 14.825 1.00 89.62 78 GLU A N 1
ATOM 638 C CA . GLU A 1 78 ? -28.941 8.197 13.965 1.00 89.62 78 GLU A CA 1
ATOM 639 C C . GLU A 1 78 ? -28.565 8.001 12.492 1.00 89.62 78 GLU A C 1
ATOM 641 O O . GLU A 1 78 ? -27.392 8.092 12.121 1.00 89.62 78 GLU A O 1
ATOM 646 N N . ASP A 1 79 ? -29.563 7.755 11.642 1.00 88.25 79 ASP A N 1
ATOM 647 C CA . ASP A 1 79 ? -29.385 7.708 10.189 1.00 88.25 79 ASP A CA 1
ATOM 648 C C . ASP A 1 79 ? -29.514 9.121 9.601 1.00 88.25 79 ASP A C 1
ATOM 650 O O . ASP A 1 79 ? -30.600 9.591 9.247 1.00 88.25 79 ASP A O 1
ATOM 654 N N . LEU A 1 80 ? -28.390 9.839 9.556 1.00 86.88 80 LEU A N 1
ATOM 655 C CA . LEU A 1 80 ? -28.334 11.199 9.030 1.00 86.88 80 LEU A CA 1
ATOM 656 C C . LEU A 1 80 ? -28.062 11.206 7.522 1.00 86.88 80 LEU A C 1
ATOM 658 O O . LEU A 1 80 ? -27.018 10.755 7.041 1.00 86.88 80 LEU A O 1
ATOM 662 N N . LYS A 1 81 ? -28.958 11.847 6.761 1.00 83.62 81 LYS A N 1
ATOM 663 C CA . LYS A 1 81 ? -28.756 12.138 5.332 1.00 83.62 81 LYS A CA 1
ATOM 664 C C . LYS A 1 81 ? -27.781 13.302 5.141 1.00 83.62 81 LYS A C 1
ATOM 666 O O . LYS A 1 81 ? -28.155 14.412 4.782 1.00 83.62 81 LYS A O 1
ATOM 671 N N . VAL A 1 82 ? -26.496 13.024 5.316 1.00 82.25 82 VAL A N 1
ATOM 672 C CA . VAL A 1 82 ? -25.408 14.015 5.216 1.00 82.25 82 VAL A CA 1
ATOM 673 C C . VAL A 1 82 ? -25.256 14.678 3.838 1.00 82.25 82 VAL A C 1
ATOM 675 O O . VAL A 1 82 ? -24.677 15.753 3.750 1.00 82.25 82 VAL A O 1
ATOM 678 N N . LYS A 1 83 ? -25.801 14.096 2.759 1.00 78.44 83 LYS A N 1
ATOM 679 C CA . LYS A 1 83 ? -25.745 14.695 1.408 1.00 78.44 83 LYS A CA 1
ATOM 680 C C . LYS A 1 83 ? -26.631 15.933 1.224 1.00 78.44 83 LYS A C 1
ATOM 682 O O . LYS A 1 83 ? -26.434 16.639 0.247 1.00 78.44 83 LYS A O 1
ATOM 687 N N . SER A 1 84 ? -27.602 16.169 2.107 1.00 66.75 84 SER A N 1
ATOM 688 C CA . SER A 1 84 ? -28.506 17.328 2.045 1.00 66.75 84 SER A CA 1
ATOM 689 C C . SER A 1 84 ? -28.225 18.363 3.138 1.00 66.75 84 SER A C 1
ATOM 691 O O . SER A 1 84 ? -29.094 19.175 3.435 1.00 66.75 84 SER A O 1
ATOM 693 N N . LEU A 1 85 ? -27.059 18.287 3.791 1.00 64.50 85 LEU A N 1
ATOM 694 C CA . LEU A 1 85 ? -26.660 19.222 4.850 1.00 64.50 85 LEU A CA 1
ATOM 695 C C . LEU A 1 85 ? -25.893 20.449 4.319 1.00 64.50 85 LEU A C 1
ATOM 697 O O . LEU A 1 85 ? -25.516 21.307 5.115 1.00 64.50 85 LEU A O 1
ATOM 701 N N . CYS A 1 86 ? -25.649 20.519 3.008 1.00 47.97 86 CYS A N 1
ATOM 702 C CA . CYS A 1 86 ? -24.898 21.573 2.332 1.00 47.97 86 CYS A CA 1
ATOM 703 C C . CYS A 1 86 ? -25.647 22.141 1.125 1.00 47.97 86 CYS A C 1
ATOM 705 O O . CYS A 1 86 ? -26.371 21.371 0.452 1.00 47.97 86 CYS A O 1
#

Nearest PDB structures (foldseek):
  2odk-assembly2_D  TM=6.747E-01  e=1.297E-01  Nitrosomonas europaea
  4c0r-assembly1_A  TM=3.265E-01  e=5.659E+00  Streptococcus mutans

Mean predicted aligned error: 9.62 Å

Secondary structure (DSSP, 8-state):
-EEEEHHHHHHTHHHHHHHHHTT--EEEEETTEEHHHHHHHHHHHHHHHHHHHHHHHHHHHHHHHHHHHHH-S--------GGG--

Sequence (86 aa):
MKSVGARELKNRLSEYLREVQSGEAILVTDRGDVVANRWKKAVRLVAKIHRRIFNQRNDFEHKLSREIVKKYGIIVVEDLKVKSLC

Foldseek 3Di:
DAEDEPVRCVVPVVVVVVCVVVVHDYFYDYPRHGPVVVVVVVVVVVVVVVVVVVVVVVVVVVVVVVVCVVVDVDDDDDDDPPVPPD

pLDDT: mean 88.55, std 8.41, range [47.97, 98.12]

Solvent-accessible surface area (backbone atoms only — not comparable to full-atom values): 5206 Å² total; per-residue (Å²): 122,51,79,39,46,54,71,56,44,67,76,42,43,75,57,55,53,50,45,43,73,74,68,47,58,71,44,52,22,51,97,89,38,50,50,71,56,53,54,56,50,51,55,52,50,54,52,52,50,53,52,51,53,52,53,52,51,52,53,49,53,53,52,50,52,52,51,49,58,75,74,39,98,75,86,87,85,81,92,73,72,70,84,74,76,116